Protein AF-A0A942CJR9-F1 (afdb_monomer_lite)

Radius of gyration: 20.82 Å; chains: 1; bounding box: 48×21×66 Å

Structure (mmCIF, N/CA/C/O backbone):
data_AF-A0A942CJR9-F1
#
_entry.id   AF-A0A942CJR9-F1
#
loop_
_atom_site.group_PDB
_atom_site.id
_atom_site.type_symbol
_atom_site.label_atom_id
_atom_site.label_alt_id
_atom_site.label_comp_id
_atom_site.label_asym_id
_atom_site.label_entity_id
_atom_site.label_seq_id
_atom_site.pdbx_PDB_ins_code
_atom_site.Cartn_x
_atom_site.Cartn_y
_atom_site.Cartn_z
_atom_site.occupancy
_atom_site.B_iso_or_equiv
_atom_site.auth_seq_id
_atom_site.auth_comp_id
_atom_site.auth_asym_id
_atom_site.auth_atom_id
_atom_site.pdbx_PDB_model_num
ATOM 1 N N . MET A 1 1 ? 19.456 -6.246 -33.791 1.00 86.62 1 MET A N 1
ATOM 2 C CA . MET A 1 1 ? 17.997 -6.144 -33.582 1.00 86.62 1 MET A CA 1
ATOM 3 C C . MET A 1 1 ? 17.811 -5.576 -32.196 1.00 86.62 1 MET A C 1
ATOM 5 O O . MET A 1 1 ? 18.622 -5.943 -31.353 1.00 86.62 1 MET A O 1
ATOM 9 N N . ASN A 1 2 ? 16.817 -4.711 -32.008 1.00 93.75 2 ASN A N 1
ATOM 10 C CA . ASN A 1 2 ? 16.483 -4.170 -30.694 1.00 93.75 2 ASN A CA 1
ATOM 11 C C . ASN A 1 2 ? 16.053 -5.288 -29.734 1.00 93.75 2 ASN A C 1
ATOM 13 O O . ASN A 1 2 ? 15.439 -6.268 -30.174 1.00 93.75 2 ASN A O 1
ATOM 17 N N . LYS A 1 3 ? 16.368 -5.147 -28.452 1.00 96.12 3 LYS A N 1
ATOM 18 C CA . LYS A 1 3 ? 15.942 -6.031 -27.372 1.00 96.12 3 LYS A CA 1
ATOM 19 C C . LYS A 1 3 ? 15.072 -5.245 -26.410 1.00 96.12 3 LYS A C 1
ATOM 21 O O . LYS A 1 3 ? 15.455 -4.176 -25.980 1.00 96.12 3 LYS A O 1
ATOM 26 N N . ALA A 1 4 ? 13.954 -5.844 -26.014 1.00 97.00 4 ALA A N 1
ATOM 27 C CA . ALA A 1 4 ? 13.080 -5.249 -25.018 1.00 97.00 4 ALA A CA 1
ATOM 28 C C . ALA A 1 4 ? 13.814 -4.984 -23.687 1.00 97.00 4 ALA A C 1
ATOM 30 O O . ALA A 1 4 ? 14.666 -5.792 -23.280 1.00 97.00 4 ALA A O 1
ATOM 31 N N . PRO A 1 5 ? 13.410 -3.936 -22.952 1.00 97.94 5 PRO A N 1
ATOM 32 C CA . PRO A 1 5 ? 13.944 -3.667 -21.631 1.00 97.94 5 PRO A CA 1
ATOM 33 C C . PRO A 1 5 ? 13.559 -4.762 -20.633 1.00 97.94 5 PRO A C 1
ATOM 35 O O . PRO A 1 5 ? 12.560 -5.464 -20.786 1.00 97.94 5 PRO A O 1
ATOM 38 N N . ALA A 1 6 ? 14.332 -4.881 -19.557 1.00 98.38 6 ALA A N 1
ATOM 39 C CA . ALA A 1 6 ? 14.071 -5.800 -18.455 1.00 98.38 6 ALA A CA 1
ATOM 40 C C . ALA A 1 6 ? 13.769 -5.034 -17.164 1.00 98.38 6 ALA A C 1
ATOM 42 O O . ALA A 1 6 ? 14.460 -4.076 -16.819 1.00 98.38 6 ALA A O 1
ATOM 43 N N . ILE A 1 7 ? 12.765 -5.499 -16.416 1.00 98.56 7 ILE A N 1
ATOM 44 C CA . ILE A 1 7 ? 12.441 -4.997 -15.076 1.00 98.56 7 ILE A CA 1
ATOM 45 C C . ILE A 1 7 ? 12.999 -5.994 -14.058 1.00 98.56 7 ILE A C 1
ATOM 47 O O . ILE A 1 7 ? 12.554 -7.138 -14.001 1.00 98.56 7 ILE A O 1
ATOM 51 N N . ALA A 1 8 ? 13.971 -5.565 -13.255 1.00 98.38 8 ALA A N 1
ATOM 52 C CA . ALA A 1 8 ? 14.587 -6.387 -12.215 1.00 98.38 8 ALA A CA 1
ATOM 53 C C . ALA A 1 8 ? 13.725 -6.469 -10.945 1.00 98.38 8 ALA A C 1
ATOM 55 O O . ALA A 1 8 ? 13.764 -7.470 -10.234 1.00 98.38 8 ALA A O 1
ATOM 56 N N . GLY A 1 9 ? 12.936 -5.430 -10.661 1.00 98.12 9 GLY A N 1
ATOM 57 C CA . GLY A 1 9 ? 12.023 -5.418 -9.524 1.00 98.12 9 GLY A CA 1
ATOM 58 C C . GLY A 1 9 ? 11.399 -4.054 -9.264 1.00 98.12 9 GLY A C 1
ATOM 59 O O . GLY A 1 9 ? 11.77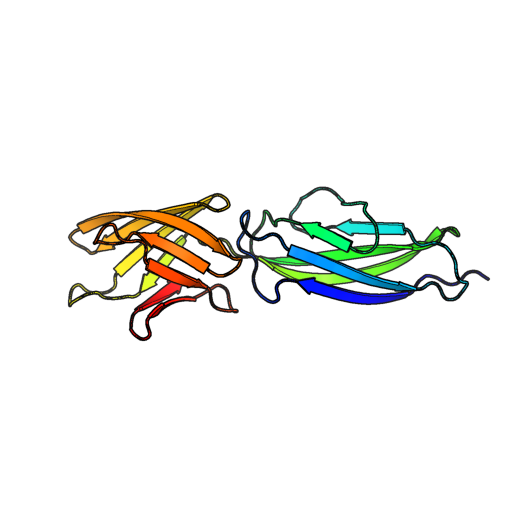9 -3.050 -9.871 1.00 98.12 9 GLY A O 1
ATOM 60 N N . VAL A 1 10 ? 10.440 -4.044 -8.341 1.00 98.56 10 VAL A N 1
ATOM 61 C CA . VAL A 1 10 ? 9.839 -2.836 -7.773 1.00 98.56 10 VAL A CA 1
ATOM 62 C C . VAL A 1 10 ? 9.897 -2.945 -6.256 1.00 98.56 10 VAL A C 1
ATOM 64 O O . VAL A 1 10 ? 9.277 -3.830 -5.666 1.00 98.56 10 VAL A O 1
ATOM 67 N N . ASP A 1 11 ? 10.617 -2.021 -5.632 1.00 98.25 11 ASP A N 1
ATOM 68 C CA . ASP A 1 11 ? 10.639 -1.871 -4.185 1.00 98.25 11 ASP A CA 1
ATOM 69 C C . ASP A 1 11 ? 9.453 -1.024 -3.734 1.00 98.25 11 ASP A C 1
ATOM 71 O O . ASP A 1 11 ? 9.178 0.037 -4.297 1.00 98.25 11 ASP A O 1
ATOM 75 N N . VAL A 1 12 ? 8.759 -1.486 -2.694 1.00 96.81 12 VAL A N 1
ATOM 76 C CA . VAL A 1 12 ? 7.585 -0.819 -2.123 1.00 96.81 12 VAL A CA 1
ATOM 77 C C . VAL A 1 12 ? 7.898 -0.381 -0.696 1.00 96.81 12 VAL A C 1
ATOM 79 O O . VAL A 1 12 ? 8.250 -1.202 0.155 1.00 96.81 12 VAL A O 1
ATOM 82 N N . SER A 1 13 ? 7.753 0.916 -0.430 1.00 94.75 13 SER A N 1
ATOM 83 C CA . SER A 1 13 ? 8.029 1.524 0.870 1.00 94.75 13 SER A CA 1
ATOM 84 C C . SER A 1 13 ? 6.888 2.442 1.320 1.00 94.75 13 SER A C 1
ATOM 86 O O . SER A 1 13 ? 6.412 3.243 0.521 1.00 94.75 13 SER A O 1
ATOM 88 N N . PRO A 1 14 ? 6.463 2.397 2.589 1.00 91.56 14 PRO A N 1
ATOM 89 C CA . PRO A 1 14 ? 6.874 1.427 3.599 1.00 91.56 14 PRO A CA 1
ATOM 90 C C . PRO A 1 14 ? 6.400 0.013 3.247 1.00 91.56 14 PRO A C 1
ATOM 92 O O . PRO A 1 14 ? 5.438 -0.175 2.509 1.00 91.56 14 PRO A O 1
ATOM 95 N N . GLN A 1 15 ? 7.073 -1.002 3.788 1.00 88.00 15 GLN A N 1
ATOM 96 C CA . GLN A 1 15 ? 6.636 -2.383 3.590 1.00 88.00 15 GLN A CA 1
ATOM 97 C C . GLN A 1 15 ? 5.284 -2.640 4.278 1.00 88.00 15 GLN A C 1
ATOM 99 O O . GLN A 1 15 ? 4.950 -2.012 5.284 1.00 88.00 15 GLN A O 1
ATOM 104 N N . GLY A 1 16 ? 4.541 -3.636 3.791 1.00 86.19 16 GLY A N 1
ATOM 105 C CA . GLY A 1 16 ? 3.293 -4.151 4.366 1.00 86.19 16 GLY A CA 1
ATOM 106 C C . GLY A 1 16 ? 2.029 -3.458 3.869 1.00 86.19 16 GLY A C 1
ATOM 107 O O . GLY A 1 16 ? 1.860 -3.288 2.667 1.00 86.19 16 GLY A O 1
ATOM 108 N N . VAL A 1 17 ? 1.103 -3.168 4.788 1.00 89.62 17 VAL A N 1
ATOM 109 C CA . VAL A 1 17 ? -0.259 -2.732 4.452 1.00 89.62 17 VAL A CA 1
ATOM 110 C C . VAL A 1 17 ? -0.370 -1.213 4.423 1.00 89.62 17 VAL A C 1
ATOM 112 O O . VAL A 1 17 ? 0.040 -0.546 5.371 1.00 89.62 17 VAL A O 1
ATOM 115 N N . ALA A 1 18 ? -0.984 -0.696 3.362 1.00 92.75 18 ALA A N 1
ATOM 116 C CA . ALA A 1 18 ? -1.409 0.690 3.247 1.00 92.75 18 ALA A CA 1
ATOM 117 C C . ALA A 1 18 ? -2.812 0.886 3.841 1.00 92.75 18 ALA A C 1
ATOM 119 O O . ALA A 1 18 ? -3.718 0.086 3.608 1.00 92.75 18 ALA A O 1
ATOM 120 N N . LEU A 1 19 ? -3.021 1.987 4.553 1.00 93.50 19 LEU A N 1
ATOM 121 C CA . LEU A 1 19 ? -4.349 2.482 4.901 1.00 93.50 19 LEU A CA 1
ATOM 122 C C . LEU A 1 19 ? -4.900 3.348 3.764 1.00 93.50 19 LEU A C 1
ATOM 124 O O . LEU A 1 19 ? -4.280 4.347 3.382 1.00 93.50 19 LEU A O 1
ATOM 128 N N . VAL A 1 20 ? -6.076 2.975 3.252 1.00 94.56 20 VAL A N 1
ATOM 129 C CA . VAL A 1 20 ? -6.759 3.652 2.137 1.00 94.56 20 VAL A CA 1
ATOM 130 C C . VAL A 1 20 ? -6.913 5.149 2.413 1.00 94.56 20 VAL A C 1
ATOM 132 O O . VAL A 1 20 ? -7.371 5.557 3.478 1.00 94.56 20 VAL A O 1
ATOM 135 N N . GLY A 1 21 ? -6.506 5.983 1.456 1.00 93.88 21 GLY A N 1
ATOM 136 C CA . GLY A 1 21 ? -6.588 7.442 1.555 1.00 93.88 21 GLY A CA 1
ATOM 137 C C . GLY A 1 21 ? -5.646 8.090 2.582 1.00 93.88 21 GLY A C 1
ATOM 138 O O . GLY A 1 21 ? -5.676 9.310 2.722 1.00 93.88 21 GLY A O 1
ATOM 139 N N . ALA A 1 22 ? -4.838 7.314 3.311 1.00 93.69 22 ALA A N 1
ATOM 140 C CA . ALA A 1 22 ? -3.992 7.816 4.396 1.00 93.69 22 ALA A CA 1
ATOM 141 C C . ALA A 1 22 ? -2.501 7.568 4.161 1.00 93.69 22 ALA A C 1
ATOM 143 O O . ALA A 1 22 ? -1.672 8.418 4.472 1.00 93.69 22 ALA A O 1
ATOM 144 N N . THR A 1 23 ? -2.151 6.386 3.650 1.00 92.88 23 THR A N 1
ATOM 145 C CA . THR A 1 23 ? -0.751 5.980 3.503 1.00 92.88 23 THR A CA 1
ATOM 146 C C . THR A 1 23 ? -0.199 6.406 2.154 1.00 92.88 23 THR A C 1
ATOM 148 O O . THR A 1 23 ? -0.696 5.966 1.119 1.00 92.88 23 THR A O 1
ATOM 151 N N . VAL A 1 24 ? 0.865 7.208 2.175 1.00 93.56 24 VAL A N 1
ATOM 152 C CA . VAL A 1 24 ? 1.690 7.468 0.991 1.00 93.56 24 VAL A CA 1
ATOM 153 C C . VAL A 1 24 ? 2.662 6.305 0.814 1.00 93.56 24 VAL A C 1
ATOM 155 O O . VAL A 1 24 ? 3.528 6.080 1.657 1.00 93.56 24 VAL A O 1
ATOM 158 N N . MET A 1 25 ? 2.514 5.577 -0.287 1.00 94.62 25 MET A N 1
ATOM 159 C CA . MET A 1 25 ? 3.393 4.488 -0.696 1.00 94.62 25 MET A CA 1
ATOM 160 C C . MET A 1 25 ? 4.348 5.002 -1.771 1.00 94.62 25 MET A C 1
ATOM 162 O O . MET A 1 25 ? 3.912 5.588 -2.756 1.00 94.62 25 MET A O 1
ATOM 166 N N . THR A 1 26 ? 5.644 4.785 -1.592 1.00 96.69 26 THR A N 1
ATOM 167 C CA . THR A 1 26 ? 6.684 5.038 -2.592 1.00 96.69 26 THR A CA 1
ATOM 168 C C . THR A 1 26 ? 7.032 3.724 -3.281 1.00 96.69 26 THR A C 1
ATOM 170 O O . THR A 1 26 ? 7.347 2.742 -2.607 1.00 96.69 26 THR A O 1
ATOM 173 N N . LEU A 1 27 ? 6.978 3.710 -4.610 1.00 97.69 27 LEU A N 1
ATOM 174 C CA . LEU A 1 27 ? 7.374 2.582 -5.442 1.00 97.69 27 LEU A CA 1
ATOM 175 C C . LEU A 1 27 ? 8.592 2.975 -6.268 1.00 97.69 27 LEU A C 1
ATOM 177 O O . LEU A 1 27 ? 8.568 4.020 -6.915 1.00 97.69 27 LEU A O 1
ATOM 181 N N . THR A 1 28 ? 9.628 2.140 -6.254 1.00 98.38 28 THR A N 1
ATOM 182 C CA . THR A 1 28 ? 10.880 2.378 -6.982 1.00 98.38 28 THR A CA 1
ATOM 183 C C . THR A 1 28 ? 11.217 1.178 -7.851 1.00 98.38 28 THR A C 1
ATOM 185 O O . THR A 1 28 ? 11.461 0.084 -7.351 1.00 98.38 28 THR A O 1
ATOM 188 N N . ALA A 1 29 ? 11.237 1.385 -9.161 1.00 98.50 29 ALA A N 1
ATOM 189 C CA . ALA A 1 29 ? 11.600 0.397 -10.156 1.00 98.50 29 ALA A CA 1
ATOM 190 C C . ALA A 1 29 ? 13.112 0.329 -10.363 1.00 98.50 29 ALA A C 1
ATOM 192 O O . ALA A 1 29 ? 13.790 1.352 -10.456 1.00 98.50 29 ALA A O 1
ATOM 193 N N . THR A 1 30 ? 13.610 -0.888 -10.552 1.00 98.56 30 THR A N 1
ATOM 194 C CA . THR A 1 30 ? 14.919 -1.137 -11.156 1.00 98.56 30 THR A CA 1
ATOM 195 C C . THR A 1 30 ? 14.693 -1.766 -12.524 1.00 98.56 30 THR A C 1
ATOM 197 O O . THR A 1 30 ? 14.134 -2.860 -12.614 1.00 98.56 30 THR A O 1
ATOM 200 N N . ALA A 1 31 ? 15.103 -1.078 -13.587 1.00 98.19 31 ALA A N 1
ATOM 201 C CA . ALA A 1 31 ? 14.977 -1.549 -14.961 1.00 98.19 31 ALA A CA 1
ATOM 202 C C . ALA A 1 31 ? 16.208 -1.162 -15.786 1.00 98.19 31 ALA A C 1
ATOM 204 O O . ALA A 1 31 ? 16.905 -0.198 -15.466 1.00 98.19 31 ALA A O 1
ATOM 205 N N . SER A 1 32 ? 16.474 -1.927 -16.837 1.00 98.00 32 SER A N 1
ATOM 206 C CA . SER A 1 32 ? 17.609 -1.714 -17.733 1.00 98.00 32 SER A CA 1
ATOM 207 C C . SER A 1 32 ? 17.277 -2.176 -19.139 1.00 98.00 32 SER A C 1
ATOM 209 O O . SER A 1 32 ? 16.603 -3.193 -19.302 1.00 98.00 32 SER A O 1
ATOM 211 N N . ASP A 1 33 ? 17.829 -1.487 -20.127 1.00 98.12 33 ASP A N 1
ATOM 212 C CA . ASP A 1 33 ? 17.798 -1.927 -21.512 1.00 98.12 33 ASP A CA 1
ATOM 213 C C . ASP A 1 33 ? 19.129 -2.595 -21.910 1.00 98.12 33 ASP A C 1
ATOM 215 O O . ASP A 1 33 ? 20.187 -2.019 -21.635 1.00 98.12 33 ASP A O 1
ATOM 219 N N . PRO A 1 34 ? 19.130 -3.795 -22.523 1.00 97.25 34 PRO A N 1
ATOM 220 C CA . PRO A 1 34 ? 20.363 -4.456 -22.953 1.00 97.25 34 PRO A CA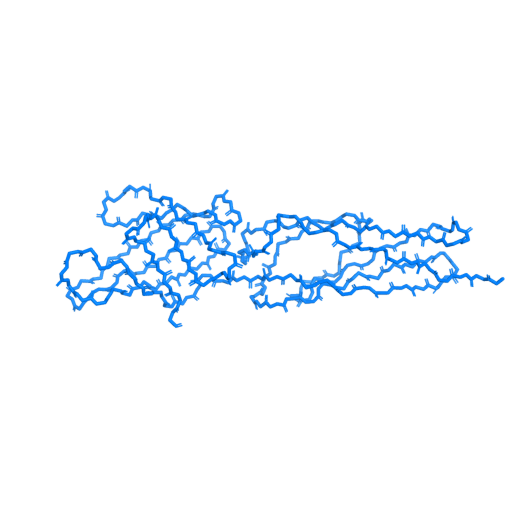 1
ATOM 221 C C . PRO A 1 34 ? 21.144 -3.712 -24.041 1.00 97.25 34 PRO A C 1
ATOM 223 O O . PRO A 1 34 ? 22.356 -3.914 -24.145 1.00 97.25 34 PRO A O 1
ATOM 226 N N . ASP A 1 35 ? 20.464 -2.910 -24.857 1.00 97.25 35 ASP A N 1
ATOM 227 C CA . ASP A 1 35 ? 21.058 -2.123 -25.936 1.00 97.25 35 ASP A CA 1
ATOM 228 C C . ASP A 1 35 ? 21.418 -0.696 -25.465 1.00 97.25 35 ASP A C 1
ATOM 230 O O . ASP A 1 35 ? 22.148 0.024 -26.148 1.00 97.25 35 ASP A O 1
ATOM 234 N N . GLY A 1 36 ? 21.025 -0.335 -24.237 1.00 95.62 36 GLY A N 1
ATOM 235 C CA . GLY A 1 36 ? 21.359 0.935 -23.588 1.00 95.62 36 GLY A CA 1
ATOM 236 C C . GLY A 1 36 ? 20.391 2.069 -23.919 1.00 95.62 36 GLY A C 1
ATOM 237 O O . GLY A 1 36 ? 20.708 3.232 -23.650 1.00 95.62 36 GLY A O 1
ATOM 238 N N . ASP A 1 37 ? 19.229 1.739 -24.483 1.00 96.81 37 ASP A N 1
ATOM 239 C CA . ASP A 1 37 ? 18.208 2.708 -24.856 1.00 96.81 37 ASP A CA 1
ATOM 240 C C . ASP A 1 37 ? 17.593 3.413 -23.638 1.00 96.81 37 ASP A C 1
ATOM 242 O O . ASP A 1 37 ? 17.515 2.890 -22.520 1.00 96.81 37 ASP A O 1
ATOM 246 N N . ALA A 1 38 ? 17.136 4.649 -23.857 1.00 96.44 38 ALA A N 1
ATOM 247 C CA . ALA A 1 38 ? 16.450 5.411 -22.823 1.00 96.44 38 ALA A CA 1
ATOM 248 C C . ALA A 1 38 ? 15.072 4.807 -22.517 1.00 96.44 38 ALA A C 1
ATOM 250 O O . ALA A 1 38 ? 14.327 4.425 -23.419 1.00 96.44 38 ALA A O 1
ATOM 251 N N . LEU A 1 39 ? 14.712 4.796 -21.231 1.00 97.44 39 LEU A N 1
ATOM 252 C CA . LEU A 1 39 ? 13.501 4.148 -20.738 1.00 97.44 39 LEU A CA 1
ATOM 253 C C . LEU A 1 39 ? 12.427 5.149 -20.319 1.00 97.44 39 LEU A C 1
ATOM 255 O O . LEU A 1 39 ? 12.701 6.136 -19.632 1.00 97.44 39 LEU A O 1
ATOM 259 N N . SER A 1 40 ? 11.185 4.832 -20.667 1.00 97.31 40 SER A N 1
ATOM 260 C CA . SER A 1 40 ? 9.977 5.466 -20.138 1.00 97.31 40 SER A CA 1
ATOM 261 C C . SER A 1 40 ? 9.229 4.510 -19.205 1.00 97.31 40 SER A C 1
ATOM 263 O O . SER A 1 40 ? 9.351 3.293 -19.340 1.00 97.31 40 SER A O 1
ATOM 265 N N . TYR A 1 41 ? 8.492 5.066 -18.240 1.00 97.94 41 TYR A N 1
ATOM 266 C CA . TYR A 1 41 ? 7.848 4.322 -17.156 1.00 97.94 41 TYR A CA 1
ATOM 267 C C . TYR A 1 41 ? 6.387 4.752 -17.029 1.00 97.94 41 TYR A C 1
ATOM 269 O O . TYR A 1 41 ? 6.119 5.915 -16.712 1.00 97.94 41 TYR A O 1
ATOM 277 N N . ASP A 1 42 ? 5.478 3.799 -17.216 1.00 97.75 42 ASP A N 1
ATOM 278 C CA . ASP A 1 42 ? 4.037 3.967 -17.044 1.00 97.75 42 ASP A CA 1
ATOM 279 C C . ASP A 1 42 ? 3.567 3.127 -15.848 1.00 97.75 42 ASP A C 1
ATOM 281 O O . ASP A 1 42 ? 3.720 1.900 -15.836 1.00 97.75 42 ASP A O 1
ATOM 285 N N . TRP A 1 43 ? 2.968 3.776 -14.849 1.00 98.44 43 TRP A N 1
ATOM 286 C CA . TRP A 1 43 ? 2.457 3.117 -13.646 1.00 98.44 43 TRP A CA 1
ATOM 287 C C . TRP A 1 43 ? 0.929 3.078 -13.634 1.00 98.44 43 TRP A C 1
ATOM 289 O O . TRP A 1 43 ? 0.271 4.109 -13.762 1.00 98.44 43 TRP A O 1
ATOM 299 N N . ASN A 1 44 ? 0.365 1.892 -13.406 1.00 98.00 44 ASN A N 1
ATOM 300 C CA . ASN A 1 44 ? -1.047 1.679 -13.099 1.00 98.00 44 ASN A CA 1
ATOM 301 C C . ASN A 1 44 ? -1.169 1.043 -11.713 1.00 98.00 44 ASN A C 1
ATOM 303 O O . ASN A 1 44 ? -0.707 -0.074 -11.498 1.00 98.00 44 ASN A O 1
ATOM 307 N N . PHE A 1 45 ? -1.813 1.731 -10.777 1.00 97.75 45 PHE A N 1
ATOM 308 C CA . PHE A 1 45 ? -1.893 1.284 -9.387 1.00 97.75 45 PHE A CA 1
ATOM 309 C C . PHE A 1 45 ? -2.971 0.221 -9.127 1.00 97.75 45 PHE A C 1
ATOM 311 O O . PHE A 1 45 ? -2.972 -0.396 -8.065 1.00 97.75 45 PHE A O 1
ATOM 318 N N . GLY A 1 46 ? -3.869 -0.027 -10.085 1.00 96.69 46 GLY A N 1
ATOM 319 C CA . GLY A 1 46 ? -4.908 -1.053 -9.967 1.00 96.69 46 GLY A CA 1
ATOM 320 C C . GLY A 1 46 ? -6.089 -0.687 -9.058 1.00 96.69 46 GLY A C 1
ATOM 321 O O . GLY A 1 46 ? -6.925 -1.545 -8.805 1.00 96.69 46 GLY A O 1
ATOM 322 N N . ASP A 1 47 ? -6.180 0.563 -8.594 1.00 96.88 47 ASP A N 1
ATOM 323 C CA . ASP A 1 47 ? -7.240 1.100 -7.715 1.00 96.88 47 ASP A CA 1
ATOM 324 C C . ASP A 1 47 ? -8.150 2.121 -8.424 1.00 96.88 47 ASP A C 1
ATOM 326 O O . ASP A 1 47 ? -8.687 3.047 -7.814 1.00 96.88 47 ASP A O 1
ATOM 330 N N . GLY A 1 48 ? -8.215 2.044 -9.757 1.00 94.00 48 GLY A N 1
ATOM 331 C CA . GLY A 1 48 ? -8.987 2.974 -10.583 1.00 94.00 48 GLY A CA 1
ATOM 332 C C . GLY A 1 48 ? -8.444 4.408 -10.629 1.00 94.00 48 GLY A C 1
ATOM 333 O O . GLY A 1 48 ? -9.063 5.268 -11.260 1.00 94.00 48 GLY A O 1
ATOM 334 N N . SER A 1 49 ? -7.303 4.699 -9.995 1.00 93.25 49 SER A N 1
ATOM 335 C CA . SER A 1 49 ? -6.600 5.962 -10.218 1.00 93.25 49 SER A CA 1
ATOM 336 C C . SER A 1 49 ? -6.017 6.033 -11.637 1.00 93.25 49 SER A C 1
ATOM 338 O O . SER A 1 49 ? -5.822 5.023 -12.315 1.00 93.25 49 SER A O 1
ATOM 340 N N . GLY A 1 50 ? -5.797 7.259 -12.121 1.00 89.62 50 GLY A N 1
ATOM 341 C CA . GLY A 1 50 ? -5.191 7.480 -13.433 1.00 89.62 50 GLY A CA 1
ATOM 342 C C . GLY A 1 50 ? -3.746 6.982 -13.490 1.00 89.62 50 GLY A C 1
ATOM 343 O O . GLY A 1 50 ? -3.091 6.832 -12.459 1.00 89.62 50 GLY A O 1
ATOM 344 N N . LEU A 1 51 ? -3.246 6.763 -14.708 1.00 89.94 51 LEU A N 1
ATOM 345 C CA . LEU A 1 51 ? -1.848 6.396 -14.926 1.00 89.94 51 LEU A CA 1
ATOM 346 C C . LEU A 1 51 ? -0.915 7.505 -14.427 1.00 89.94 51 LEU A C 1
ATOM 348 O O . LEU A 1 51 ? -1.190 8.691 -14.632 1.00 89.94 51 LEU A O 1
ATOM 352 N N . ALA A 1 52 ? 0.193 7.113 -13.802 1.00 89.75 52 ALA A N 1
ATOM 353 C CA . ALA A 1 52 ? 1.254 8.033 -13.417 1.00 89.75 52 ALA A CA 1
ATOM 354 C C . ALA A 1 52 ? 2.475 7.861 -14.323 1.00 89.75 52 ALA A C 1
ATOM 356 O O . ALA A 1 52 ? 2.999 6.757 -14.479 1.00 89.75 52 ALA A O 1
ATOM 357 N N . ASN A 1 53 ? 2.955 8.991 -14.848 1.00 82.31 53 ASN A N 1
ATOM 358 C CA . ASN A 1 53 ? 4.138 9.082 -15.696 1.00 82.31 53 ASN A CA 1
ATOM 359 C C . ASN A 1 53 ? 5.138 9.991 -14.970 1.00 82.31 53 ASN A C 1
ATOM 361 O O . ASN A 1 53 ? 4.876 11.181 -14.799 1.00 82.31 53 ASN A O 1
ATOM 365 N N . GLY A 1 54 ? 6.245 9.437 -14.474 1.00 73.19 54 GLY A N 1
ATOM 366 C CA . GLY A 1 54 ? 7.146 10.186 -13.582 1.00 73.19 54 GLY A CA 1
ATOM 367 C C . GLY A 1 54 ? 8.569 9.645 -13.462 1.00 73.19 54 GLY A C 1
ATOM 368 O O . GLY A 1 54 ? 9.365 10.203 -12.712 1.00 73.19 54 GLY A O 1
ATOM 369 N N . GLY A 1 55 ? 8.900 8.585 -14.206 1.00 92.75 55 GLY A N 1
ATOM 370 C CA . GLY A 1 55 ? 10.183 7.892 -14.106 1.00 92.75 55 GLY A CA 1
ATOM 371 C C . GLY A 1 55 ? 10.128 6.651 -13.202 1.00 92.75 55 GLY A C 1
ATOM 372 O O . GLY A 1 55 ? 9.041 6.141 -12.909 1.00 92.75 55 GLY A O 1
ATOM 373 N N . PRO A 1 56 ? 11.294 6.137 -12.770 1.00 97.38 56 PRO A N 1
ATOM 374 C CA . PRO A 1 56 ? 11.382 4.874 -12.042 1.00 97.38 56 PRO A CA 1
ATOM 375 C C . PRO A 1 56 ? 10.836 4.953 -10.614 1.00 97.38 56 PRO A C 1
ATOM 377 O O . PRO A 1 56 ? 10.593 3.910 -10.023 1.00 97.38 56 PRO A O 1
ATOM 380 N N . THR A 1 57 ? 10.620 6.145 -10.047 1.00 97.94 57 THR A N 1
ATOM 381 C CA . THR A 1 57 ? 10.075 6.305 -8.692 1.00 97.94 57 THR A CA 1
ATOM 382 C C . THR A 1 57 ? 8.785 7.112 -8.711 1.00 97.94 57 THR A C 1
ATOM 384 O O . THR A 1 57 ? 8.747 8.208 -9.268 1.00 97.94 57 THR A O 1
ATOM 387 N N . VAL A 1 58 ? 7.743 6.600 -8.053 1.00 97.62 58 VAL A N 1
ATOM 388 C CA . VAL A 1 58 ? 6.446 7.275 -7.891 1.00 97.62 58 VAL A CA 1
ATOM 389 C C . VAL A 1 58 ? 5.940 7.176 -6.456 1.00 97.62 58 VAL A C 1
ATOM 391 O O . VAL A 1 58 ? 6.249 6.227 -5.736 1.00 97.62 58 VAL A O 1
ATOM 394 N N . GLN A 1 59 ? 5.140 8.157 -6.041 1.00 96.06 59 GLN A N 1
ATOM 395 C CA . GLN A 1 59 ? 4.388 8.118 -4.788 1.00 96.06 59 GLN A CA 1
ATOM 396 C C . GLN A 1 59 ? 2.894 8.022 -5.082 1.00 96.06 59 GLN A C 1
ATOM 398 O O . GLN A 1 59 ? 2.397 8.722 -5.963 1.00 96.06 59 GLN A O 1
ATOM 403 N N . HIS A 1 60 ? 2.180 7.183 -4.332 1.00 96.31 60 HIS A N 1
ATOM 404 C CA . HIS A 1 60 ? 0.746 6.965 -4.506 1.00 96.31 60 HIS A CA 1
ATOM 405 C C . HIS A 1 60 ? 0.017 6.774 -3.177 1.00 96.31 60 HIS A C 1
ATOM 407 O O . HIS A 1 60 ? 0.560 6.203 -2.232 1.00 96.31 60 HIS A O 1
ATOM 413 N N . VAL A 1 61 ? -1.235 7.226 -3.122 1.00 95.38 61 VAL A N 1
ATOM 414 C CA . VAL A 1 61 ? -2.160 6.973 -2.011 1.00 95.38 61 VAL A CA 1
ATOM 415 C C . VAL A 1 61 ? -3.346 6.192 -2.560 1.00 95.38 61 VAL A C 1
ATOM 417 O O . VAL A 1 61 ? -4.143 6.728 -3.331 1.00 95.38 61 VAL A O 1
ATOM 420 N N . PHE A 1 62 ? -3.463 4.932 -2.142 1.00 96.25 62 PHE A N 1
ATOM 421 C CA . PHE A 1 62 ? -4.472 4.014 -2.664 1.00 96.25 62 PHE A CA 1
ATOM 422 C C . PHE A 1 62 ? -5.896 4.390 -2.249 1.00 96.25 62 PHE A C 1
ATOM 424 O O . PHE A 1 62 ? -6.135 4.775 -1.099 1.00 96.25 62 PHE A O 1
ATOM 431 N N . ARG A 1 63 ? -6.841 4.252 -3.184 1.00 95.44 63 ARG A N 1
ATOM 432 C CA . ARG A 1 63 ? -8.269 4.578 -2.990 1.00 95.44 63 ARG A CA 1
ATOM 433 C C . ARG A 1 63 ? -9.145 3.370 -2.684 1.00 95.44 63 ARG A C 1
ATOM 435 O O . ARG A 1 63 ? -10.127 3.512 -1.960 1.00 95.44 63 ARG A O 1
ATOM 442 N N . ASP A 1 64 ? -8.750 2.205 -3.177 1.00 95.69 64 ASP A N 1
ATOM 443 C CA . ASP A 1 64 ? -9.481 0.958 -2.989 1.00 95.69 64 ASP A CA 1
ATOM 444 C C . ASP A 1 64 ? -8.782 0.062 -1.965 1.00 95.69 64 ASP A C 1
ATOM 446 O O . ASP A 1 64 ? -7.556 0.040 -1.851 1.00 95.69 64 ASP A O 1
ATOM 450 N N . ALA A 1 65 ? -9.574 -0.691 -1.204 1.00 95.00 65 ALA A N 1
ATOM 451 C CA . ALA A 1 65 ? -9.063 -1.744 -0.335 1.00 95.00 65 ALA A CA 1
ATOM 452 C C . ALA A 1 65 ? -8.963 -3.069 -1.107 1.00 95.00 65 ALA A C 1
ATOM 454 O O . ALA A 1 65 ? -9.813 -3.383 -1.935 1.00 95.00 65 ALA A O 1
ATOM 455 N N . GLY A 1 66 ? -7.963 -3.882 -0.780 1.00 95.31 66 GLY A N 1
ATOM 456 C CA . GLY A 1 66 ? -7.711 -5.175 -1.407 1.00 95.31 66 GLY A CA 1
ATOM 457 C C . GLY A 1 66 ? -6.223 -5.428 -1.630 1.00 95.31 66 GLY A C 1
ATOM 458 O O . GLY A 1 66 ? -5.367 -4.644 -1.220 1.00 95.31 66 GLY A O 1
ATOM 459 N N . THR A 1 67 ? -5.913 -6.543 -2.287 1.00 96.00 67 THR A N 1
ATOM 460 C CA . THR A 1 67 ? -4.582 -6.766 -2.862 1.00 96.00 67 THR A CA 1
ATOM 461 C C . THR A 1 67 ? -4.600 -6.228 -4.284 1.00 96.00 67 THR A C 1
ATOM 463 O O . THR A 1 67 ? -5.186 -6.840 -5.174 1.00 96.00 67 THR A O 1
ATOM 466 N N . LEU A 1 68 ? -3.984 -5.070 -4.476 1.00 97.25 68 LEU A N 1
ATOM 467 C CA . LEU A 1 68 ? -3.956 -4.333 -5.730 1.00 97.25 68 LEU A CA 1
ATOM 468 C C . LEU A 1 68 ? -2.718 -4.740 -6.527 1.00 97.25 68 LEU A C 1
ATOM 470 O O . LEU A 1 68 ? -1.608 -4.756 -5.996 1.00 97.25 68 LEU A O 1
ATOM 474 N N . ALA A 1 69 ? -2.904 -5.095 -7.795 1.00 97.31 69 ALA A N 1
ATOM 475 C CA . ALA A 1 69 ? -1.810 -5.475 -8.681 1.00 97.31 69 ALA A CA 1
ATOM 476 C C . ALA A 1 69 ? -1.268 -4.233 -9.398 1.00 97.31 69 ALA A C 1
ATOM 478 O O . ALA A 1 69 ? -1.742 -3.889 -10.481 1.00 97.31 69 ALA A O 1
ATOM 479 N N . VAL A 1 70 ? -0.269 -3.575 -8.805 1.00 98.19 70 VAL A N 1
ATOM 480 C CA . VAL A 1 70 ? 0.382 -2.416 -9.425 1.00 98.19 70 VAL A CA 1
ATOM 481 C C . VAL A 1 70 ? 1.152 -2.882 -10.654 1.00 98.19 70 VAL A C 1
ATOM 483 O O . VAL A 1 70 ? 2.086 -3.671 -10.531 1.00 98.19 70 VAL A O 1
ATOM 486 N N . ALA A 1 71 ? 0.761 -2.416 -11.835 1.00 98.25 71 ALA A N 1
ATOM 487 C CA . ALA A 1 71 ? 1.432 -2.718 -13.088 1.00 98.25 71 ALA A CA 1
ATOM 488 C C . ALA A 1 71 ? 2.403 -1.589 -13.445 1.00 98.25 71 ALA A C 1
ATOM 490 O O . ALA A 1 71 ? 1.991 -0.443 -13.629 1.00 98.25 71 ALA A O 1
ATOM 491 N N . LEU A 1 72 ? 3.680 -1.927 -13.577 1.00 98.56 72 LEU A N 1
ATOM 492 C CA . LEU A 1 72 ? 4.693 -1.072 -14.180 1.00 98.56 72 LEU A CA 1
ATOM 493 C C . LEU A 1 72 ? 4.933 -1.545 -15.608 1.00 98.56 72 LEU A C 1
ATOM 495 O O . LEU A 1 72 ? 5.298 -2.702 -15.794 1.00 98.56 72 LEU A O 1
ATOM 499 N N . THR A 1 73 ? 4.791 -0.659 -16.589 1.00 97.94 73 THR A N 1
ATOM 500 C CA . THR A 1 73 ? 5.258 -0.896 -17.960 1.00 97.94 73 THR A CA 1
ATOM 501 C C . THR A 1 73 ? 6.461 -0.011 -18.247 1.00 97.94 73 THR A C 1
ATOM 503 O O . THR A 1 73 ? 6.389 1.205 -18.091 1.00 97.94 73 THR A O 1
ATOM 506 N N . VAL A 1 74 ? 7.563 -0.628 -18.662 1.00 98.19 74 VAL A N 1
ATOM 507 C CA . VAL A 1 74 ? 8.784 0.056 -19.088 1.00 98.19 74 VAL A CA 1
ATOM 508 C C . VAL A 1 74 ? 8.929 -0.107 -20.592 1.00 98.19 74 VAL A C 1
ATOM 510 O O . VAL A 1 74 ? 8.813 -1.226 -21.091 1.00 98.19 74 VAL A O 1
ATOM 513 N N . ARG A 1 75 ? 9.164 0.994 -21.308 1.00 97.44 75 ARG A N 1
ATOM 514 C CA . ARG A 1 75 ? 9.331 1.004 -22.772 1.00 97.44 75 ARG A CA 1
ATOM 515 C C . ARG A 1 75 ? 10.654 1.640 -23.161 1.00 97.44 75 ARG A C 1
ATOM 517 O O . ARG A 1 75 ? 11.023 2.650 -22.554 1.00 97.44 75 ARG A O 1
ATOM 524 N N . ASP A 1 76 ? 11.302 1.087 -24.177 1.00 96.94 76 ASP A N 1
ATOM 525 C CA . ASP A 1 76 ? 12.459 1.703 -24.828 1.00 96.94 76 ASP A CA 1
ATOM 526 C C . ASP A 1 76 ? 12.030 2.677 -25.946 1.00 96.94 76 ASP A C 1
ATOM 528 O O . ASP A 1 76 ? 10.840 2.863 -26.228 1.00 96.94 76 ASP A O 1
ATOM 532 N N . GLN A 1 77 ? 13.003 3.340 -26.577 1.00 94.69 77 GLN A N 1
ATOM 533 C CA . GLN A 1 77 ? 12.748 4.287 -27.672 1.00 94.69 77 GLN A CA 1
ATOM 534 C C . GLN A 1 77 ? 12.457 3.606 -29.016 1.00 94.69 77 GLN A C 1
ATOM 536 O O . GLN A 1 77 ? 11.915 4.247 -29.920 1.00 94.69 77 GLN A O 1
ATOM 541 N N . ALA A 1 78 ? 12.804 2.328 -29.152 1.00 93.69 78 ALA A N 1
ATOM 542 C CA . ALA A 1 78 ? 12.559 1.521 -30.339 1.00 93.69 78 ALA A CA 1
ATOM 543 C C . ALA A 1 78 ? 11.151 0.889 -30.355 1.00 93.69 78 ALA A C 1
ATOM 545 O O . ALA A 1 78 ? 10.730 0.355 -31.383 1.00 93.69 78 ALA A O 1
ATOM 546 N N . GLY A 1 79 ? 10.395 1.026 -29.261 1.00 91.75 79 GLY A N 1
ATOM 547 C CA . GLY A 1 79 ? 8.989 0.655 -29.136 1.00 91.75 79 GLY A CA 1
ATOM 548 C C . GLY A 1 79 ? 8.738 -0.689 -28.452 1.00 91.75 79 GLY A C 1
ATOM 549 O O . GLY A 1 79 ? 7.572 -1.067 -28.308 1.00 91.75 79 GLY A O 1
ATOM 550 N N . GLU A 1 80 ? 9.779 -1.395 -28.006 1.00 97.25 80 GLU A N 1
ATOM 551 C CA . GLU A 1 80 ? 9.618 -2.622 -27.225 1.00 97.25 80 GLU A CA 1
ATOM 552 C C . GLU A 1 80 ? 9.342 -2.293 -25.752 1.00 97.25 80 GLU A C 1
ATOM 554 O O . GLU A 1 80 ? 9.587 -1.187 -25.258 1.00 97.25 80 GLU A O 1
ATOM 559 N N . SER A 1 81 ? 8.755 -3.248 -25.028 1.00 97.62 81 SER A N 1
ATOM 560 C CA . SER A 1 81 ? 8.353 -3.012 -23.641 1.00 97.62 81 SER A CA 1
ATOM 561 C C . SER A 1 81 ? 8.299 -4.271 -22.791 1.00 97.62 81 SER A C 1
ATOM 563 O O . SER A 1 81 ? 8.099 -5.373 -23.299 1.00 97.62 81 SER A O 1
ATOM 565 N N . ALA A 1 82 ? 8.417 -4.080 -21.480 1.00 98.38 82 ALA A N 1
ATOM 566 C CA . ALA A 1 82 ? 8.185 -5.100 -20.469 1.00 98.38 82 ALA A CA 1
ATOM 567 C C . ALA A 1 82 ? 7.200 -4.591 -19.416 1.00 98.38 82 ALA A C 1
ATOM 569 O O . ALA A 1 82 ? 7.190 -3.405 -19.083 1.00 98.38 82 ALA A O 1
ATOM 570 N N . THR A 1 83 ? 6.401 -5.500 -18.858 1.00 98.44 83 THR A N 1
ATOM 571 C CA . THR A 1 83 ? 5.447 -5.191 -17.789 1.00 98.44 83 THR A CA 1
ATOM 572 C C . THR A 1 83 ? 5.679 -6.104 -16.590 1.00 98.44 83 THR A C 1
ATOM 574 O O . THR A 1 83 ? 5.814 -7.317 -16.747 1.00 98.44 83 THR A O 1
ATOM 577 N N . LEU A 1 84 ? 5.691 -5.530 -15.385 1.00 98.62 84 LEU A N 1
ATOM 578 C CA . LEU A 1 84 ? 5.771 -6.255 -14.116 1.00 98.62 84 LEU A CA 1
ATOM 579 C C . LEU A 1 84 ? 4.587 -5.883 -13.220 1.00 98.62 84 LEU A C 1
ATOM 581 O O . LEU A 1 84 ? 4.280 -4.704 -13.050 1.00 98.62 84 LEU A O 1
ATOM 585 N N . HIS A 1 85 ? 3.962 -6.887 -12.603 1.00 98.19 85 HIS A N 1
ATOM 586 C CA . HIS A 1 85 ? 2.909 -6.695 -11.608 1.00 98.19 85 HIS A CA 1
ATOM 587 C C . HIS A 1 85 ? 3.457 -6.900 -10.194 1.00 98.19 85 HIS A C 1
ATOM 589 O O . HIS A 1 85 ? 3.976 -7.968 -9.875 1.00 98.19 85 HIS A O 1
ATOM 595 N N . THR A 1 86 ? 3.303 -5.891 -9.338 1.00 98.00 86 THR A N 1
ATOM 596 C CA . THR A 1 86 ? 3.718 -5.915 -7.931 1.00 98.00 86 THR A CA 1
ATOM 597 C C . THR A 1 86 ? 2.484 -5.811 -7.033 1.00 98.00 86 THR A C 1
ATOM 599 O O . THR A 1 86 ? 1.751 -4.824 -7.126 1.00 98.00 86 THR A O 1
ATOM 602 N N . PRO A 1 87 ? 2.206 -6.805 -6.170 1.00 97.06 87 PRO A N 1
ATOM 603 C CA . PRO A 1 87 ? 1.053 -6.749 -5.286 1.00 97.06 87 PRO A CA 1
ATOM 604 C C . PRO A 1 87 ? 1.288 -5.754 -4.144 1.00 97.06 87 PRO A C 1
ATOM 606 O O . PRO A 1 87 ? 2.285 -5.839 -3.428 1.00 97.06 87 PRO A O 1
ATOM 609 N N . VAL A 1 88 ? 0.326 -4.862 -3.918 1.00 96.06 88 VAL A N 1
ATOM 610 C CA . VAL A 1 88 ? 0.278 -3.977 -2.750 1.00 96.06 88 VAL A CA 1
ATOM 611 C C . VAL A 1 88 ? -1.029 -4.206 -2.006 1.00 96.06 88 VAL A C 1
ATOM 613 O O . VAL A 1 88 ? -2.107 -4.169 -2.593 1.00 96.06 88 VAL A O 1
ATOM 616 N N . LYS A 1 89 ? -0.947 -4.460 -0.698 1.00 95.00 89 LYS A N 1
ATOM 617 C CA . LYS A 1 89 ? -2.133 -4.644 0.140 1.00 95.00 89 LYS A CA 1
ATOM 618 C C . LYS A 1 89 ? -2.574 -3.302 0.712 1.00 95.00 89 LYS A C 1
ATOM 620 O O . LYS A 1 89 ? -1.831 -2.685 1.471 1.00 95.00 89 LYS A O 1
ATOM 625 N N . ALA A 1 90 ? -3.795 -2.894 0.400 1.00 94.88 90 ALA A N 1
ATOM 626 C CA . ALA A 1 90 ? -4.454 -1.739 0.988 1.00 94.88 90 ALA A CA 1
ATOM 627 C C . ALA A 1 90 ? -5.665 -2.190 1.812 1.00 94.88 90 ALA A C 1
ATOM 629 O O . ALA A 1 90 ? -6.394 -3.104 1.422 1.00 94.88 90 ALA A O 1
ATOM 630 N N . VAL A 1 91 ? -5.900 -1.563 2.961 1.00 94.19 91 VAL A N 1
ATOM 631 C CA . VAL A 1 91 ? -7.073 -1.834 3.794 1.00 94.19 91 VAL A CA 1
ATOM 632 C C . VAL A 1 91 ? -7.768 -0.546 4.193 1.00 94.19 91 VAL A C 1
ATOM 634 O O . VAL A 1 91 ? -7.147 0.498 4.387 1.00 94.19 91 VAL A O 1
ATOM 637 N N . SER A 1 92 ? -9.084 -0.646 4.327 1.00 93.31 92 SER A N 1
ATOM 638 C CA . SER A 1 92 ? -9.911 0.370 4.959 1.00 93.31 92 SER A CA 1
ATOM 639 C C . SER A 1 92 ? -10.317 -0.132 6.336 1.00 93.31 92 SER A C 1
ATOM 641 O O . SER A 1 92 ? -10.711 -1.292 6.481 1.00 93.31 92 SER A O 1
ATOM 643 N N . LEU A 1 93 ? -10.244 0.745 7.334 1.00 94.06 93 LEU A N 1
ATOM 644 C CA . LEU A 1 93 ? -10.709 0.452 8.687 1.00 94.06 93 LEU A CA 1
ATOM 645 C C . LEU A 1 93 ? -12.231 0.512 8.808 1.00 94.06 93 LEU A C 1
ATOM 647 O O . LEU A 1 93 ? -12.754 0.209 9.874 1.00 94.06 93 LEU A O 1
ATOM 651 N N . ILE A 1 94 ? -12.948 0.870 7.737 1.00 94.88 94 ILE A N 1
ATOM 652 C CA . ILE A 1 94 ? -14.409 0.867 7.732 1.00 94.88 94 ILE A CA 1
ATOM 653 C C . ILE A 1 94 ? -14.931 -0.538 8.058 1.00 94.88 94 ILE A C 1
ATOM 655 O O . ILE A 1 94 ? -14.543 -1.535 7.430 1.00 94.88 94 ILE A O 1
ATOM 659 N N . GLY A 1 95 ? -15.843 -0.593 9.025 1.00 94.38 95 GLY A N 1
ATOM 660 C CA . GLY A 1 95 ? -16.563 -1.802 9.403 1.00 94.38 95 GLY A CA 1
ATOM 661 C C . GLY A 1 95 ? -16.609 -2.027 10.906 1.00 94.38 95 GLY A C 1
ATOM 662 O O . GLY A 1 95 ? -16.281 -1.148 11.707 1.00 94.38 95 GLY A O 1
ATOM 663 N N . THR A 1 96 ? -17.037 -3.229 11.273 1.00 93.50 96 THR A N 1
ATOM 664 C CA . THR A 1 96 ? -17.157 -3.643 12.666 1.00 93.50 96 THR A CA 1
ATOM 665 C C . THR A 1 96 ? -15.867 -4.297 13.132 1.00 93.50 96 THR A C 1
ATOM 667 O O . THR A 1 96 ? -15.353 -5.227 12.512 1.00 93.50 96 THR A O 1
ATOM 670 N N . TRP A 1 97 ? -15.361 -3.811 14.254 1.00 92.50 97 TRP A N 1
ATOM 671 C CA . TRP A 1 97 ? -14.217 -4.367 14.953 1.00 92.50 97 TRP A CA 1
ATOM 672 C C . TRP A 1 97 ? -14.654 -4.827 16.336 1.00 92.50 97 TRP A C 1
ATOM 674 O O . TRP A 1 97 ? -15.462 -4.169 16.990 1.00 92.50 97 TRP A O 1
ATOM 684 N N . ILE A 1 98 ? -14.121 -5.951 16.795 1.00 89.12 98 ILE A N 1
ATOM 685 C CA . ILE A 1 98 ? -14.454 -6.537 18.091 1.00 89.12 98 ILE A CA 1
ATOM 686 C C . ILE A 1 98 ? -13.185 -6.668 18.913 1.00 89.12 98 ILE A C 1
ATOM 688 O O . ILE A 1 98 ? -12.169 -7.162 18.428 1.00 89.12 98 ILE A O 1
ATOM 692 N N . GLY A 1 99 ? -13.249 -6.281 20.181 1.00 82.56 99 GLY A N 1
ATOM 693 C CA . GLY A 1 99 ? -12.165 -6.549 21.113 1.00 82.56 99 GLY A CA 1
ATOM 694 C C . GLY A 1 99 ? -12.205 -5.670 22.349 1.00 82.56 99 GLY A C 1
ATOM 695 O O . GLY A 1 99 ? -13.176 -4.961 22.580 1.00 82.56 99 GLY A O 1
ATOM 696 N N . CYS A 1 100 ? -11.147 -5.772 23.154 1.00 71.50 100 CYS A N 1
ATOM 697 C CA . CYS A 1 100 ? -10.941 -5.029 24.399 1.00 71.50 100 CYS A CA 1
ATOM 698 C C . CYS A 1 100 ? -12.183 -4.937 25.290 1.00 71.50 100 CYS A C 1
ATOM 700 O O . CYS A 1 100 ? -12.773 -3.873 25.435 1.00 71.50 100 CYS A O 1
ATOM 702 N N . ALA A 1 101 ? -12.557 -6.040 25.940 1.00 59.78 101 ALA A N 1
ATOM 703 C CA . ALA A 1 101 ? -13.536 -5.981 27.016 1.00 59.78 101 ALA A CA 1
ATOM 704 C C . ALA A 1 101 ? -12.945 -5.228 28.226 1.00 59.78 101 ALA A C 1
ATOM 706 O O . ALA A 1 101 ? -12.389 -5.844 29.135 1.00 59.78 101 ALA A O 1
ATOM 707 N N . LEU A 1 102 ? -13.025 -3.895 28.250 1.00 56.12 102 LEU A N 1
ATOM 708 C CA . LEU A 1 102 ? -12.748 -3.124 29.460 1.00 56.12 102 LEU A CA 1
ATOM 709 C C . LEU A 1 102 ? -13.843 -3.456 30.487 1.00 56.12 102 LEU A C 1
ATOM 711 O O . LEU A 1 102 ? -14.996 -3.055 30.341 1.00 56.12 102 LEU A O 1
ATOM 715 N N . SER A 1 103 ? -13.469 -4.264 31.482 1.00 53.88 103 SER A N 1
ATOM 716 C CA . SER A 1 103 ? -14.251 -4.655 32.666 1.00 53.88 103 SER A CA 1
ATOM 717 C C . SER A 1 103 ? -15.669 -5.204 32.410 1.00 53.88 103 SER A C 1
ATOM 719 O O . SER A 1 103 ? -16.656 -4.480 32.485 1.00 53.88 103 SER A O 1
ATOM 721 N N . GLY A 1 104 ? -15.783 -6.524 32.216 1.00 52.78 104 GLY A N 1
ATOM 722 C CA . GLY A 1 104 ? -16.963 -7.305 32.634 1.00 52.78 104 GLY A CA 1
ATOM 723 C C . GLY A 1 104 ? -18.281 -7.142 31.859 1.00 52.78 104 GLY A C 1
ATOM 724 O O . GLY A 1 104 ? -19.270 -7.748 32.258 1.00 52.78 104 GLY A O 1
ATOM 725 N N . THR A 1 105 ? -18.328 -6.378 30.765 1.00 54.59 105 THR A N 1
ATOM 726 C CA . THR A 1 105 ? -19.576 -6.020 30.046 1.00 54.59 105 THR A CA 1
ATOM 727 C C . THR A 1 105 ? -19.885 -6.845 28.786 1.00 54.59 105 THR A C 1
ATOM 729 O O . THR A 1 105 ? -20.857 -6.560 28.089 1.00 54.59 105 THR A O 1
ATOM 732 N N . GLY A 1 106 ? -19.117 -7.903 28.505 1.00 57.75 106 GLY A N 1
ATOM 733 C CA . GLY A 1 106 ? -19.286 -8.735 27.305 1.00 57.75 106 GLY A CA 1
ATOM 734 C C . GLY A 1 106 ? -18.507 -8.218 26.081 1.00 57.75 106 GLY A C 1
ATOM 735 O O . GLY A 1 106 ? -17.685 -7.308 26.220 1.00 57.75 106 GLY A O 1
ATOM 736 N N . PRO A 1 107 ? -18.692 -8.832 24.894 1.00 60.03 107 PRO A N 1
ATOM 737 C CA . PRO A 1 107 ? -17.975 -8.455 23.678 1.00 60.03 107 PRO A CA 1
ATOM 738 C C . PRO A 1 107 ? -18.342 -7.029 23.260 1.00 60.03 107 PRO A C 1
ATOM 740 O O . PRO A 1 107 ? -19.517 -6.682 23.157 1.00 60.03 107 PRO A O 1
ATOM 743 N N . GLN A 1 108 ? -17.322 -6.206 23.031 1.00 78.19 108 GLN A N 1
ATOM 744 C CA . GLN A 1 108 ? -17.483 -4.798 22.686 1.00 78.19 108 GLN A CA 1
ATOM 745 C C . GLN A 1 108 ? -17.278 -4.626 21.183 1.00 78.19 108 GLN A C 1
ATOM 747 O O . GLN A 1 108 ? -16.355 -5.212 20.612 1.00 78.19 108 GLN A O 1
ATOM 752 N N . THR A 1 109 ? -18.155 -3.850 20.547 1.00 88.69 109 THR A N 1
ATOM 753 C CA . THR A 1 109 ? -18.102 -3.592 19.102 1.00 88.69 109 THR A CA 1
ATOM 754 C C . THR A 1 109 ? -17.704 -2.148 18.841 1.00 88.69 109 THR A C 1
ATOM 756 O O . THR A 1 109 ? -18.120 -1.228 19.545 1.00 88.69 109 THR A O 1
ATOM 759 N N . TYR A 1 110 ? -16.887 -1.957 17.817 1.00 89.81 110 TYR A N 1
ATOM 760 C CA . TYR A 1 110 ? -16.410 -0.669 17.349 1.00 89.81 110 TYR A CA 1
ATOM 761 C C . TYR A 1 110 ? -16.794 -0.558 15.882 1.00 89.81 110 TYR A C 1
ATOM 763 O O . TYR A 1 110 ? -16.218 -1.227 15.026 1.00 89.81 110 TYR A O 1
ATOM 771 N N . GLU A 1 111 ? -17.783 0.277 15.592 1.00 93.06 111 GLU A N 1
ATOM 772 C CA . GLU A 1 111 ? -18.137 0.619 14.218 1.00 93.06 111 GLU A CA 1
ATOM 773 C C . GLU A 1 111 ? -17.239 1.765 13.774 1.00 93.06 111 GLU A C 1
ATOM 775 O O . GLU A 1 111 ? -17.458 2.916 14.156 1.00 93.06 111 GLU A O 1
ATOM 780 N N . MET A 1 112 ? -16.194 1.431 13.021 1.00 93.75 112 MET A N 1
ATOM 781 C CA . MET A 1 112 ? -15.208 2.381 12.524 1.00 93.75 112 MET A CA 1
ATOM 782 C C . MET A 1 112 ? -15.616 2.931 11.163 1.00 93.75 112 MET A C 1
ATOM 784 O O . MET A 1 112 ? -16.105 2.214 10.289 1.00 93.75 112 MET A O 1
ATOM 788 N N . ASN A 1 113 ? -15.344 4.215 10.976 1.00 95.19 113 ASN A N 1
ATOM 789 C CA . ASN A 1 113 ? -15.429 4.914 9.712 1.00 95.19 113 ASN A CA 1
ATOM 790 C C . ASN A 1 113 ? -14.106 5.649 9.467 1.00 95.19 113 ASN A C 1
ATOM 792 O O . ASN A 1 113 ? -13.709 6.512 10.251 1.00 95.19 113 ASN A O 1
ATOM 796 N N . GLN A 1 114 ? -13.408 5.288 8.393 1.00 94.50 114 GLN A N 1
ATOM 797 C CA . GLN A 1 114 ? -12.167 5.931 7.982 1.00 94.50 114 GLN A CA 1
ATOM 798 C C . GLN A 1 114 ? -12.427 6.840 6.785 1.00 94.50 114 GLN A C 1
ATOM 800 O O . GLN A 1 114 ? -13.015 6.421 5.792 1.00 94.50 114 GLN A O 1
ATOM 805 N N . SER A 1 115 ? -11.902 8.059 6.852 1.00 94.19 115 SER A N 1
ATOM 806 C CA . SER A 1 115 ? -11.868 8.996 5.736 1.00 94.19 115 SER A CA 1
ATOM 807 C C . SER A 1 115 ? -10.488 9.633 5.660 1.00 94.19 115 SER A C 1
ATOM 809 O O . SER A 1 115 ? -10.151 10.523 6.447 1.00 94.19 115 SER A O 1
ATOM 811 N N . GLY A 1 116 ? -9.678 9.159 4.713 1.00 92.44 116 GLY A N 1
ATOM 812 C CA . GLY A 1 116 ? -8.277 9.545 4.603 1.00 92.44 116 GLY A CA 1
ATOM 813 C C . GLY A 1 116 ? -7.539 9.291 5.916 1.00 92.44 116 GLY A C 1
ATOM 814 O O . GLY A 1 116 ? -7.600 8.191 6.461 1.00 92.44 116 GLY A O 1
ATOM 815 N N . THR A 1 117 ? -6.901 10.329 6.454 1.00 93.56 117 THR A N 1
ATOM 816 C CA . THR A 1 117 ? -6.164 10.288 7.727 1.00 93.56 117 THR A CA 1
ATOM 817 C C . THR A 1 117 ? -7.043 10.421 8.973 1.00 93.56 117 THR A C 1
ATOM 819 O O . THR A 1 117 ? -6.518 10.440 10.084 1.00 93.56 117 THR A O 1
ATOM 822 N N . THR A 1 118 ? -8.366 10.520 8.834 1.00 93.12 118 THR A N 1
ATOM 823 C CA . THR A 1 118 ? -9.296 10.615 9.970 1.00 93.12 118 THR A CA 1
ATOM 824 C C . THR A 1 118 ? -9.999 9.285 10.200 1.00 93.12 118 THR A C 1
ATOM 826 O O . THR A 1 118 ? -10.436 8.633 9.253 1.00 93.12 118 THR A O 1
ATOM 829 N N . VAL A 1 119 ? -10.154 8.910 11.469 1.00 93.62 119 VAL A N 1
ATOM 830 C CA . VAL A 1 119 ? -10.974 7.774 11.894 1.00 93.62 119 VAL A CA 1
ATOM 831 C C . VAL A 1 119 ? -11.996 8.273 12.903 1.00 93.62 119 VAL A C 1
ATOM 833 O O . VAL A 1 119 ? -11.670 9.008 13.830 1.00 93.62 119 VAL A O 1
ATOM 836 N N . SER A 1 120 ? -13.245 7.881 12.734 1.00 93.56 120 SER A N 1
ATOM 837 C CA . SER A 1 120 ? -14.316 8.123 13.694 1.00 93.56 120 SER A CA 1
ATOM 838 C C . SER A 1 120 ? -15.135 6.859 13.869 1.00 93.56 120 SER A C 1
ATOM 840 O O . SER A 1 120 ? -14.939 5.873 13.158 1.00 93.56 120 SER A O 1
ATOM 842 N N . GLY A 1 121 ? -16.034 6.853 14.840 1.00 92.88 121 GLY A N 1
ATOM 843 C CA . GLY A 1 121 ? -16.902 5.708 15.008 1.00 92.88 121 GLY A CA 1
ATOM 844 C C . GLY A 1 121 ? -17.722 5.745 16.272 1.00 92.88 121 GLY A C 1
ATOM 845 O O . GLY A 1 121 ? -17.726 6.727 17.014 1.00 92.88 121 GLY A O 1
ATOM 846 N N . THR A 1 122 ? -18.418 4.639 16.498 1.00 90.06 122 THR A N 1
ATOM 847 C CA . THR A 1 122 ? -19.171 4.413 17.725 1.00 90.06 122 THR A CA 1
ATOM 848 C C . THR A 1 122 ? -18.674 3.145 18.385 1.00 90.06 122 THR A C 1
ATOM 850 O O . THR A 1 122 ? -18.649 2.071 17.787 1.00 90.06 122 THR A O 1
ATOM 853 N N . TYR A 1 123 ? -18.284 3.289 19.638 1.00 86.69 123 TYR A N 1
ATOM 854 C CA . TYR A 1 123 ? -18.096 2.186 20.551 1.00 86.69 123 TYR A CA 1
ATOM 855 C C . T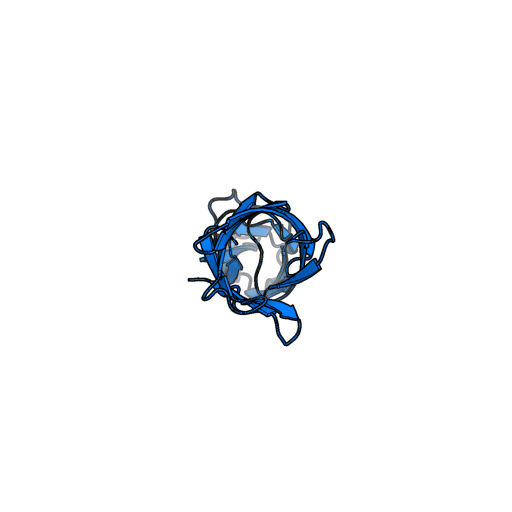YR A 1 123 ? -19.461 1.764 21.101 1.00 86.69 123 TYR A C 1
ATOM 857 O O . TYR A 1 123 ? -20.194 2.616 21.608 1.00 86.69 123 TYR A O 1
ATOM 865 N N . LYS A 1 124 ? -19.809 0.477 21.017 1.00 85.88 124 LYS A N 1
ATOM 866 C CA . LYS A 1 124 ? -21.093 -0.052 21.489 1.00 85.88 124 LYS A CA 1
ATOM 867 C C . LYS A 1 124 ? -20.898 -1.225 22.445 1.00 85.88 124 LYS A C 1
ATOM 869 O O . LYS A 1 124 ? -20.249 -2.224 22.123 1.00 85.88 124 LYS A O 1
ATOM 874 N N . VAL A 1 125 ? -21.565 -1.114 23.587 1.00 82.06 125 VAL A N 1
ATOM 875 C CA . VAL A 1 125 ? -21.903 -2.204 24.511 1.00 82.06 125 VAL A CA 1
ATOM 876 C C . VAL A 1 125 ? -23.427 -2.269 24.657 1.00 82.06 125 VAL A C 1
ATOM 878 O O . VAL A 1 125 ? -24.103 -1.309 24.278 1.00 82.06 125 VAL A O 1
ATOM 881 N N . PRO A 1 126 ? -24.010 -3.357 25.203 1.00 81.38 126 PRO A N 1
ATOM 882 C CA . PRO A 1 126 ? -25.468 -3.519 25.250 1.00 81.38 126 PRO A CA 1
ATOM 883 C C . PRO A 1 126 ? -26.238 -2.343 25.871 1.00 81.38 126 PRO A C 1
ATOM 885 O O . PRO A 1 126 ? -27.387 -2.104 25.514 1.00 81.38 126 PRO A O 1
ATOM 888 N N . THR A 1 127 ? -25.614 -1.601 26.786 1.00 79.81 127 THR A N 1
ATOM 889 C CA . THR A 1 127 ? -26.247 -0.519 27.553 1.00 79.81 127 THR A CA 1
ATOM 890 C C . THR A 1 127 ? -25.742 0.881 27.206 1.00 79.81 127 THR A C 1
ATOM 892 O O . THR A 1 127 ? -26.267 1.854 27.742 1.00 79.81 127 THR A O 1
ATOM 895 N N . LEU A 1 128 ? -24.724 1.014 26.350 1.00 82.75 128 LEU A N 1
ATOM 896 C CA . LEU A 1 128 ? -24.055 2.292 26.118 1.00 82.75 128 LEU A CA 1
ATOM 897 C C . LEU A 1 128 ? -23.453 2.365 24.716 1.00 82.75 128 LEU A C 1
ATOM 899 O O . LEU A 1 128 ? -22.820 1.425 24.238 1.00 82.75 128 LEU A O 1
ATOM 903 N N . GLN A 1 129 ? -23.609 3.529 24.092 1.00 87.25 129 GLN A N 1
ATOM 904 C CA . GLN A 1 129 ? -22.941 3.876 22.847 1.00 87.25 129 GLN A CA 1
ATOM 905 C C . GLN A 1 129 ? -22.170 5.180 23.037 1.00 87.25 129 GLN A C 1
ATOM 907 O O . GLN A 1 129 ? -22.741 6.172 23.488 1.00 87.25 129 GLN A O 1
ATOM 912 N N . VAL A 1 130 ? -20.875 5.171 22.720 1.00 85.00 130 VAL A N 1
ATOM 913 C CA . VAL A 1 130 ? -19.982 6.324 22.895 1.00 85.00 130 VAL A CA 1
ATOM 914 C C . VAL A 1 130 ? -19.307 6.643 21.563 1.00 85.00 130 VAL A C 1
ATOM 916 O O . VAL A 1 130 ? -18.670 5.757 20.987 1.00 85.00 130 VAL A O 1
ATOM 919 N N . PRO A 1 131 ? -19.417 7.879 21.049 1.00 89.81 131 PRO A N 1
ATOM 920 C CA . PRO A 1 131 ? -18.679 8.269 19.860 1.00 89.81 131 PRO A CA 1
ATOM 921 C C . PRO A 1 131 ? -17.183 8.383 20.170 1.00 89.81 131 PRO A C 1
ATOM 923 O O . PRO A 1 131 ? -16.789 8.838 21.244 1.00 89.81 131 PRO A O 1
ATOM 926 N N . PHE A 1 132 ? -16.347 8.022 19.203 1.00 88.06 132 PHE A N 1
ATOM 927 C CA . PHE A 1 132 ? -14.909 8.257 19.251 1.00 88.06 132 PHE A CA 1
ATOM 928 C C . PHE A 1 132 ? -14.413 8.918 17.969 1.00 88.06 132 PHE A C 1
ATOM 930 O O . PHE A 1 132 ? -15.043 8.858 16.908 1.00 88.06 132 PHE A O 1
ATOM 937 N N . SER A 1 133 ? -13.242 9.537 18.072 1.00 90.44 133 SER A N 1
ATOM 938 C CA . SER A 1 133 ? -12.509 10.079 16.937 1.00 90.44 133 SER A CA 1
ATOM 939 C C . SER A 1 133 ? -11.008 9.898 17.122 1.00 90.44 133 SER A C 1
ATOM 941 O O . SER A 1 133 ? -10.504 9.693 18.230 1.00 90.44 133 SER A O 1
ATOM 943 N N . GLY A 1 134 ? -10.291 9.946 16.010 1.00 90.81 134 GLY A N 1
ATOM 944 C CA . GLY A 1 134 ? -8.865 9.716 15.952 1.00 90.81 134 GLY A CA 1
ATOM 945 C C . GLY A 1 134 ? -8.266 10.089 14.605 1.00 90.81 134 GLY A C 1
ATOM 946 O O . GLY A 1 134 ? -8.961 10.484 13.667 1.00 90.81 134 GLY A O 1
ATOM 947 N N . THR A 1 135 ? -6.951 9.958 14.524 1.00 92.38 135 THR A N 1
ATOM 948 C CA . THR A 1 135 ? -6.166 10.243 13.324 1.00 92.38 135 THR A CA 1
ATOM 949 C C . THR A 1 135 ? -5.202 9.107 13.019 1.00 92.38 135 THR A C 1
ATOM 951 O O . THR A 1 135 ? -4.792 8.364 13.908 1.00 92.38 135 THR A O 1
ATOM 954 N N . ILE A 1 136 ? -4.828 8.977 11.753 1.00 90.75 136 ILE A N 1
ATOM 955 C CA . ILE A 1 136 ? -3.749 8.115 11.276 1.00 90.75 136 ILE A CA 1
ATOM 956 C C . ILE A 1 136 ? -2.519 9.009 11.133 1.00 90.75 136 ILE A C 1
ATOM 958 O O . ILE A 1 136 ? -2.539 9.970 10.364 1.00 90.75 136 ILE A O 1
ATOM 962 N N . SER A 1 137 ? -1.481 8.735 11.920 1.00 80.62 137 SER A N 1
ATOM 963 C CA . SER A 1 137 ? -0.244 9.530 11.956 1.00 80.62 137 SER A CA 1
ATOM 964 C C . SER A 1 137 ? 0.919 8.866 11.219 1.00 80.62 137 SER A C 1
ATOM 966 O O . SER A 1 137 ? 1.900 9.529 10.900 1.00 80.62 137 SER A O 1
ATOM 968 N N . ASP A 1 138 ? 0.799 7.572 10.936 1.00 76.88 138 ASP A N 1
ATOM 969 C CA . ASP A 1 138 ? 1.749 6.764 10.179 1.00 76.88 138 ASP A CA 1
ATOM 970 C C . ASP A 1 138 ? 0.973 5.625 9.489 1.00 76.88 138 ASP A C 1
ATOM 972 O O . ASP A 1 138 ? -0.084 5.242 9.998 1.00 76.88 138 ASP A O 1
ATOM 976 N N . PRO A 1 139 ? 1.470 5.064 8.370 1.00 68.50 139 PRO A N 1
ATOM 977 C CA . PRO A 1 139 ? 0.912 3.913 7.657 1.00 68.50 139 PRO A CA 1
ATOM 978 C C . PRO A 1 139 ? 0.259 2.835 8.517 1.00 68.50 139 PRO A C 1
ATOM 980 O O . PRO A 1 139 ? -0.729 2.228 8.108 1.00 68.50 139 PRO A O 1
ATOM 983 N N . ARG A 1 140 ? 0.815 2.583 9.706 1.00 73.31 140 ARG A N 1
ATOM 984 C CA . ARG A 1 140 ? 0.289 1.589 10.639 1.00 73.31 140 ARG A CA 1
ATOM 985 C C . ARG A 1 140 ? -0.081 2.150 12.003 1.00 73.31 140 ARG A C 1
ATOM 987 O O . ARG A 1 140 ? -0.527 1.362 12.828 1.00 73.31 140 ARG A O 1
ATOM 994 N N . ARG A 1 141 ? 0.094 3.446 12.286 1.00 83.38 141 ARG A N 1
ATOM 995 C CA . ARG A 1 141 ? -0.211 4.018 13.610 1.00 83.38 141 ARG A CA 1
ATOM 996 C C . ARG A 1 141 ? -1.412 4.939 13.573 1.00 83.38 141 ARG A C 1
ATOM 998 O O . ARG A 1 141 ? -1.503 5.867 12.771 1.00 83.38 141 ARG A O 1
ATOM 1005 N N . LEU A 1 142 ? -2.294 4.703 14.528 1.00 88.19 142 LEU A N 1
ATOM 1006 C CA . LEU A 1 142 ? -3.466 5.504 14.794 1.00 88.19 142 LEU A CA 1
ATOM 1007 C C . LEU A 1 142 ? -3.370 6.115 16.181 1.00 88.19 142 LEU A C 1
ATOM 1009 O O . LEU A 1 142 ? -2.817 5.521 17.100 1.00 88.19 142 LEU A O 1
ATOM 1013 N N . LEU A 1 143 ? -3.967 7.283 16.344 1.00 86.06 143 LEU A N 1
ATOM 1014 C CA . LEU A 1 143 ? -4.217 7.911 17.627 1.00 86.06 143 LEU A CA 1
ATOM 1015 C C . LEU A 1 143 ? -5.729 8.034 17.779 1.00 86.06 143 LEU A C 1
ATOM 1017 O O . LEU A 1 143 ? -6.341 8.864 17.114 1.00 86.06 143 LEU A O 1
ATOM 1021 N N . ILE A 1 144 ? -6.335 7.198 18.619 1.00 82.50 144 ILE A N 1
ATOM 1022 C CA . ILE A 1 144 ? -7.792 7.145 18.812 1.00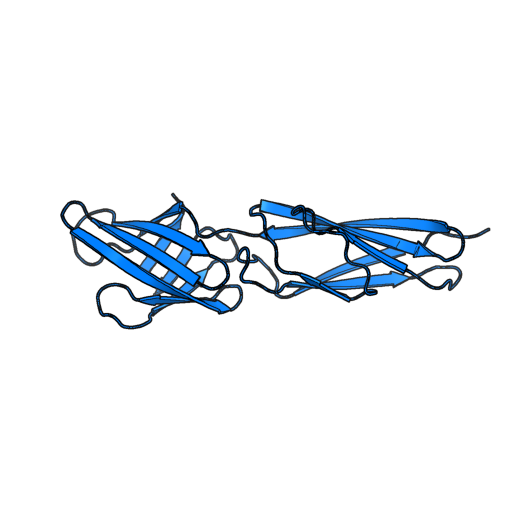 82.50 144 ILE A CA 1
ATOM 1023 C C . ILE A 1 144 ? -8.112 7.574 20.241 1.00 82.50 144 ILE A C 1
ATOM 1025 O O . ILE A 1 144 ? -7.469 7.108 21.180 1.00 82.50 144 ILE A O 1
ATOM 1029 N N . ARG A 1 145 ? -9.107 8.448 20.424 1.00 77.75 145 ARG A N 1
ATOM 1030 C CA . ARG A 1 145 ? -9.635 8.797 21.751 1.00 77.75 145 ARG A CA 1
ATOM 1031 C C . ARG A 1 145 ? -10.810 7.907 22.094 1.00 77.75 145 ARG A C 1
ATOM 1033 O O . ARG A 1 145 ? -11.843 8.017 21.443 1.00 77.75 145 ARG A O 1
ATOM 1040 N N . ILE A 1 146 ? -10.690 7.078 23.124 1.00 68.81 146 ILE A N 1
ATOM 1041 C CA . ILE A 1 146 ? -11.798 6.238 23.592 1.00 68.81 146 ILE A CA 1
ATOM 1042 C C . ILE A 1 146 ? -11.920 6.390 25.111 1.00 68.81 146 ILE A C 1
ATOM 1044 O O . ILE A 1 146 ? -10.918 6.323 25.810 1.00 68.81 146 ILE A O 1
ATOM 1048 N N . PHE A 1 147 ? -13.144 6.573 25.613 1.00 60.50 147 PHE A N 1
ATOM 1049 C CA . PHE A 1 147 ? -13.528 6.609 27.039 1.00 60.50 147 PHE A CA 1
ATOM 1050 C C . PHE A 1 147 ? -13.047 7.791 27.896 1.00 60.50 147 PHE A C 1
ATOM 1052 O O . PHE A 1 147 ? -13.859 8.355 28.622 1.00 60.50 147 PHE A O 1
ATOM 1059 N N . ASP A 1 148 ? -11.770 8.168 27.843 1.00 61.69 148 ASP A N 1
ATOM 1060 C CA . ASP A 1 148 ? -11.144 9.129 28.774 1.00 61.69 148 ASP A CA 1
ATOM 1061 C C . ASP A 1 148 ? -10.812 10.493 28.134 1.00 61.69 148 ASP A C 1
ATOM 1063 O O . ASP A 1 148 ? -10.302 11.405 28.790 1.00 61.69 148 ASP A O 1
ATOM 1067 N N . GLY A 1 149 ? -11.086 10.634 26.834 1.00 65.38 149 GLY A N 1
ATOM 1068 C CA . GLY A 1 149 ? -10.725 11.806 26.033 1.00 65.38 149 GLY A CA 1
ATOM 1069 C C . GLY A 1 149 ? -9.228 11.915 25.699 1.00 65.38 149 GLY 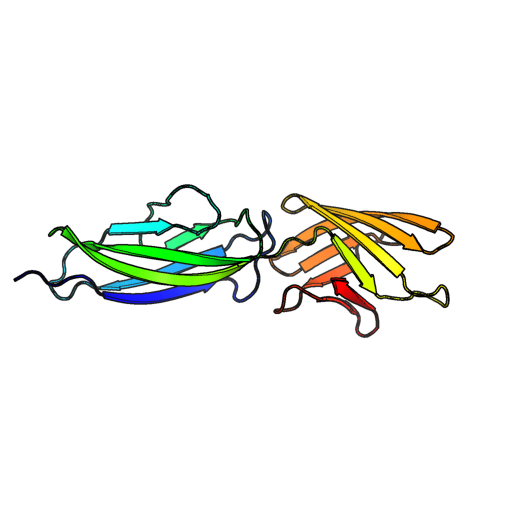A C 1
ATOM 1070 O O . GLY A 1 149 ? -8.837 12.833 24.967 1.00 65.38 149 GLY A O 1
ATOM 1071 N N . GLN A 1 150 ? -8.391 10.989 26.172 1.00 77.38 150 GLN A N 1
ATOM 1072 C CA . GLN A 1 150 ? -6.966 10.906 25.857 1.00 77.38 150 GLN A CA 1
ATOM 1073 C C . GLN A 1 150 ? -6.742 10.158 24.546 1.00 77.38 150 GLN A C 1
ATOM 1075 O O . GLN A 1 150 ? -7.465 9.229 24.197 1.00 77.38 150 GLN A O 1
ATOM 1080 N N . LEU A 1 151 ? -5.728 10.581 23.790 1.00 79.75 151 LEU A N 1
ATOM 1081 C CA . LEU A 1 151 ? -5.322 9.886 22.570 1.00 79.75 151 LEU A CA 1
ATOM 1082 C C . LEU A 1 151 ? -4.508 8.651 22.938 1.00 79.75 151 LEU A C 1
ATOM 1084 O O . LEU A 1 151 ? -3.443 8.768 23.539 1.00 79.75 151 LEU A O 1
ATOM 1088 N N . GLN A 1 152 ? -4.988 7.488 22.516 1.00 84.75 152 GLN A N 1
ATOM 1089 C CA . GLN A 1 152 ? -4.307 6.215 22.692 1.00 84.75 152 GLN A CA 1
ATOM 1090 C C . GLN A 1 152 ? -3.677 5.766 21.367 1.00 84.75 152 GLN A C 1
ATOM 1092 O O . GLN A 1 152 ? -4.341 5.854 20.328 1.00 84.75 152 GLN A O 1
ATOM 1097 N N . PRO A 1 153 ? -2.411 5.306 21.363 1.00 89.25 153 PRO A N 1
ATOM 1098 C CA . PRO A 1 153 ? -1.742 4.845 20.155 1.00 89.25 153 PRO A CA 1
ATOM 1099 C C . PRO A 1 153 ? -2.136 3.405 19.816 1.00 89.25 153 PRO A C 1
ATOM 1101 O O . PRO A 1 153 ? -1.860 2.484 20.574 1.00 89.25 153 PRO A O 1
ATOM 1104 N N . TRP A 1 154 ? -2.721 3.197 18.645 1.00 90.44 154 TRP A N 1
ATOM 1105 C CA . TRP A 1 154 ? -3.034 1.876 18.108 1.00 90.44 154 TRP A CA 1
ATOM 1106 C C . TRP A 1 154 ? -2.131 1.568 16.922 1.00 90.44 154 TRP A C 1
ATOM 1108 O O . TRP A 1 154 ? -1.811 2.455 16.134 1.00 90.44 154 TRP A O 1
ATOM 1118 N N . THR A 1 155 ? -1.737 0.309 16.776 1.00 90.75 155 THR A N 1
ATOM 1119 C CA . THR A 1 155 ? -0.943 -0.165 15.643 1.00 90.75 155 THR A CA 1
ATOM 1120 C C . THR A 1 155 ? -1.712 -1.218 14.865 1.00 90.75 155 THR A C 1
ATOM 1122 O O . THR A 1 155 ? -2.175 -2.195 15.449 1.00 90.75 155 THR A O 1
ATOM 1125 N N . LEU A 1 156 ? -1.831 -1.030 13.554 1.00 91.19 156 LEU A N 1
ATOM 1126 C CA . LEU A 1 156 ? -2.362 -2.028 12.639 1.00 91.19 156 LEU A CA 1
ATOM 1127 C C . LEU A 1 156 ? -1.295 -3.087 12.351 1.00 91.19 156 LEU A C 1
ATOM 1129 O O . LEU A 1 156 ? -0.151 -2.771 12.009 1.00 91.19 156 LEU A O 1
ATOM 1133 N N . ASP A 1 157 ? -1.669 -4.351 12.493 1.00 89.31 157 ASP A N 1
ATOM 1134 C CA . ASP A 1 157 ? -0.791 -5.468 12.183 1.00 89.31 157 ASP A CA 1
ATOM 1135 C C . ASP A 1 157 ? -0.481 -5.571 10.678 1.00 89.31 157 ASP A C 1
ATOM 1137 O O . ASP A 1 157 ? -1.126 -4.973 9.817 1.00 89.31 157 ASP A O 1
ATOM 1141 N N . ALA A 1 158 ? 0.527 -6.375 10.333 1.00 84.88 158 ALA A N 1
ATOM 1142 C CA . ALA A 1 158 ? 0.907 -6.590 8.935 1.00 84.88 158 ALA A CA 1
ATOM 1143 C C . ALA A 1 158 ? -0.180 -7.314 8.117 1.00 84.88 158 ALA A C 1
ATOM 1145 O O . ALA A 1 158 ? -0.109 -7.335 6.889 1.00 84.88 158 ALA A O 1
ATOM 1146 N N . SER A 1 159 ? -1.172 -7.921 8.777 1.00 85.81 159 SER A N 1
ATOM 1147 C CA . SER A 1 159 ? -2.310 -8.536 8.100 1.00 85.81 159 SER A CA 1
ATOM 1148 C C . SER A 1 159 ? -3.400 -7.515 7.757 1.00 85.81 159 SER A C 1
ATOM 1150 O O . SER A 1 159 ? -4.176 -7.764 6.837 1.00 85.81 159 SER A O 1
ATOM 1152 N N . GLY A 1 160 ? -3.428 -6.354 8.416 1.00 87.75 160 GLY A N 1
ATOM 1153 C CA . GLY A 1 160 ? -4.473 -5.349 8.266 1.00 87.75 160 GLY A CA 1
ATOM 1154 C C . GLY A 1 160 ? -5.791 -5.720 8.951 1.00 87.75 160 GLY A C 1
ATOM 1155 O O . GLY A 1 160 ? -6.810 -5.101 8.654 1.00 87.75 160 GLY A O 1
ATOM 1156 N N . ASN A 1 161 ? -5.785 -6.727 9.830 1.00 90.38 161 ASN A N 1
ATOM 1157 C CA . ASN A 1 161 ? -6.991 -7.269 10.466 1.00 90.38 161 ASN A CA 1
ATOM 1158 C C . ASN A 1 161 ? -7.035 -7.037 11.976 1.00 90.38 161 ASN A C 1
ATOM 1160 O O . ASN A 1 161 ? -8.094 -7.230 12.575 1.00 90.38 1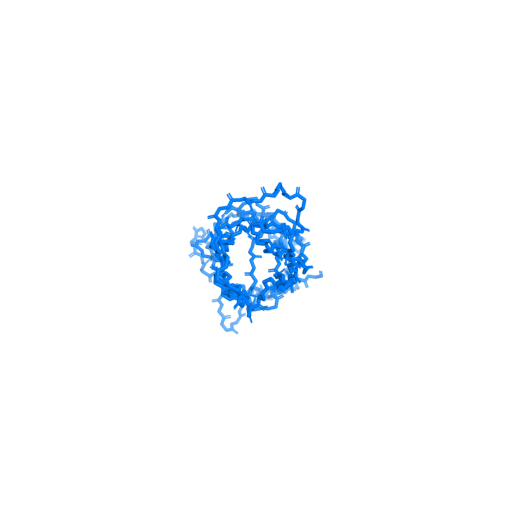61 ASN A O 1
ATOM 1164 N N . THR A 1 162 ? -5.917 -6.631 12.583 1.00 91.75 162 THR A N 1
ATOM 1165 C CA . THR A 1 162 ? -5.824 -6.439 14.032 1.00 91.75 162 THR A CA 1
ATOM 1166 C C . THR A 1 162 ? -5.248 -5.070 14.354 1.00 91.75 162 THR A C 1
ATOM 1168 O O . THR A 1 162 ? -4.149 -4.736 13.915 1.00 91.75 162 THR A O 1
ATOM 1171 N N . LEU A 1 163 ? -5.966 -4.290 15.157 1.00 91.06 163 LEU A N 1
ATOM 1172 C CA . LEU A 1 163 ? -5.472 -3.065 15.776 1.00 91.06 163 LEU A CA 1
ATOM 1173 C C . LEU A 1 163 ? -5.055 -3.372 17.212 1.00 91.06 163 LEU A C 1
ATOM 1175 O O . LEU A 1 163 ? -5.864 -3.862 17.991 1.00 91.06 163 LEU A O 1
ATOM 1179 N N . VAL A 1 164 ? -3.818 -3.059 17.582 1.00 89.56 164 VAL A N 1
ATOM 1180 C CA . VAL A 1 164 ? -3.261 -3.332 18.915 1.00 89.56 164 VAL A CA 1
ATOM 1181 C C . VAL A 1 164 ? -2.904 -2.023 19.605 1.00 89.56 164 VAL A C 1
ATOM 1183 O O . VAL A 1 164 ? -2.143 -1.232 19.055 1.00 89.56 164 VAL A O 1
ATOM 1186 N N . TRP A 1 165 ? -3.418 -1.803 20.814 1.00 85.25 165 TRP A N 1
ATOM 1187 C CA . TRP A 1 165 ? -3.019 -0.676 21.668 1.00 85.25 165 TRP A CA 1
ATOM 1188 C C . TRP A 1 165 ? -2.047 -1.117 22.764 1.00 85.25 165 TRP A C 1
ATOM 1190 O O . TRP A 1 165 ? -1.002 -0.503 22.964 1.00 85.25 165 TRP A O 1
ATOM 1200 N N . THR A 1 166 ? -2.362 -2.213 23.455 1.00 79.31 166 THR A N 1
ATOM 1201 C CA . THR A 1 166 ? -1.524 -2.793 24.514 1.00 79.31 166 THR A CA 1
ATOM 1202 C C . THR A 1 166 ? -1.522 -4.314 24.410 1.00 79.31 166 THR A C 1
ATOM 1204 O O . THR A 1 166 ? -2.300 -4.892 23.653 1.00 79.31 166 THR A O 1
ATOM 1207 N N . SER A 1 167 ? -0.712 -4.991 25.229 1.00 75.19 167 SER A N 1
ATOM 1208 C CA . SER A 1 167 ? -0.740 -6.458 25.348 1.00 75.19 167 SER A CA 1
ATOM 1209 C C . SER A 1 167 ? -2.099 -7.020 25.786 1.00 75.19 167 SER A C 1
ATOM 1211 O O . SER A 1 167 ? -2.344 -8.210 25.623 1.00 75.19 167 SER A O 1
ATOM 1213 N N . TYR A 1 168 ? -2.976 -6.182 26.346 1.00 70.38 168 TYR A N 1
ATOM 1214 C CA . TYR A 1 168 ? -4.286 -6.578 26.868 1.00 70.38 168 TYR A CA 1
ATOM 1215 C C . TYR A 1 168 ? -5.449 -6.065 26.018 1.00 70.38 168 TYR A C 1
ATOM 1217 O O . TYR A 1 168 ? -6.603 -6.370 26.313 1.00 70.38 168 TYR A O 1
ATOM 1225 N N . CYS A 1 169 ? -5.167 -5.273 24.980 1.00 81.44 169 CYS A N 1
ATOM 1226 C CA . CYS A 1 169 ? -6.200 -4.662 24.165 1.00 81.44 169 CYS A CA 1
ATOM 1227 C C . CYS A 1 169 ? -5.832 -4.686 22.681 1.00 81.44 169 CYS A C 1
ATOM 1229 O O . CYS A 1 169 ? -4.981 -3.924 22.209 1.00 81.44 169 CYS A O 1
ATOM 1231 N N . ALA A 1 170 ? -6.539 -5.561 21.965 1.00 88.25 170 ALA A N 1
ATOM 1232 C CA . ALA A 1 170 ? -6.571 -5.634 20.519 1.00 88.25 170 ALA A CA 1
ATOM 1233 C C . ALA A 1 170 ? -8.021 -5.648 20.020 1.00 88.25 170 ALA A C 1
ATOM 1235 O O . ALA A 1 170 ? -8.894 -6.230 20.668 1.00 88.25 170 ALA A O 1
ATOM 1236 N N . LEU A 1 171 ? -8.252 -5.028 18.866 1.00 89.69 171 LEU A N 1
ATOM 1237 C CA . LEU A 1 171 ? -9.487 -5.111 18.099 1.00 89.69 171 LEU A CA 1
ATOM 1238 C C . LEU A 1 171 ? -9.218 -5.923 16.843 1.00 89.69 171 LEU A C 1
ATOM 1240 O O . LEU A 1 171 ? -8.254 -5.654 16.132 1.00 89.69 171 LEU A O 1
ATOM 1244 N N . THR A 1 172 ? -10.083 -6.884 16.558 1.00 91.81 172 THR A N 1
ATOM 1245 C CA . THR A 1 172 ? -10.021 -7.701 15.346 1.00 91.81 172 THR A CA 1
ATOM 1246 C C . THR A 1 172 ? -11.221 -7.382 14.476 1.00 91.81 172 THR A C 1
ATOM 1248 O O . THR A 1 172 ? -12.325 -7.182 14.987 1.00 91.81 172 THR A O 1
ATOM 1251 N N . ARG A 1 173 ? -11.010 -7.320 13.166 1.00 91.12 173 ARG A N 1
ATOM 1252 C CA . ARG A 1 173 ? -12.096 -7.144 12.205 1.00 91.12 173 ARG A CA 1
ATOM 1253 C C . ARG A 1 173 ? -13.081 -8.320 12.294 1.00 91.12 173 ARG A C 1
ATOM 1255 O O . ARG A 1 173 ? -12.638 -9.468 12.335 1.00 91.12 173 ARG A O 1
ATOM 1262 N N . GLN A 1 174 ? -14.379 -8.019 12.368 1.00 86.81 174 GLN A N 1
ATOM 1263 C CA . GLN A 1 174 ? -15.459 -9.013 12.352 1.00 86.81 174 GLN A CA 1
ATOM 1264 C C . GLN A 1 174 ? -15.744 -9.512 10.934 1.00 86.81 174 GLN A C 1
ATOM 1266 O O . GLN A 1 174 ? -15.627 -8.696 9.990 1.00 86.81 174 GLN A O 1
#

Sequence (174 aa):
MNKAPAIAGVDVSPQGVALVGATVMTLTATASDPDGDALSYDWNFGDGSGLANGGPTVQHVFRDAGTLAVALTVRDQAGESATLHTPVKAVSLIGTWIGCALSGTGPQTYEMNQSGTTVSGTYKVPTLQVPFSGTISDPRRLLIRIFDGQLQPWTLDASGNTLVWTSYCALTRQ

pLDDT: mean 89.68, std 10.27, range [52.78, 98.62]

Foldseek 3Di:
DFDAKDWPDKDWPPPFEFEALAAKIKIATDIQGPVGFDKWKWKDFQQPDDIDTDPRIDIDHHHDADFGFIKIWMGGPVGHIDIDTDTHGYDYPAAWWWKDPPPDQPIKIWHWDDDRQKIKTWIDTPVDIDIKIWGRPHRFWIFIDDDPRGTFIWGQDSVNAWIDRDPRIIIGGD

Secondary structure (DSSP, 8-state):
-----EEEEEEEES-SEEETTT-EEEEEEEEE-TT----EEEEE-SSSPPPEESSSEEEEE--S-EEEEEEEEEE-TTS-EEEEEEEEEEE---EEEEE---SSS---EEEEEEETTEEEEEEEETTEEEEEEEEEEETTEEEEE-SSS-EEEEEE-TTSSEEEEETTEEEEE-